Protein AF-A0A2K4W4Q4-F1 (afdb_monomer_lite)

Foldseek 3Di:
DKKWKWFQDPVGIDIDIGDPVCPVVSVCVNVVRVVVVGDMDIDDD

Secondary structure (DSSP, 8-state):
-EEEEEEEETTEEEEEEEEGGGHHHHHHHHHHHHTTT--EEEEE-

Organism: NCBI:txid663959

Sequence (45 aa):
MTFLVILHTAQGDVRTRYPRHKQAQAIAHWQGYAATGKKASLIID

Structure (mmCIF, N/CA/C/O backbone):
data_AF-A0A2K4W4Q4-F1
#
_entry.id   AF-A0A2K4W4Q4-F1
#
loop_
_atom_site.group_PDB
_atom_site.id
_atom_site.type_symbol
_atom_site.label_atom_id
_atom_site.label_alt_id
_atom_site.label_comp_id
_atom_site.label_asym_id
_atom_site.label_entity_id
_atom_site.label_seq_id
_atom_site.pdbx_PDB_ins_code
_atom_site.Cartn_x
_atom_site.Cartn_y
_atom_site.Cartn_z
_atom_site.occupancy
_atom_site.B_iso_or_equiv
_atom_site.auth_seq_id
_atom_site.auth_comp_id
_atom_site.auth_asym_id
_atom_site.auth_atom_id
_atom_site.pdbx_PDB_model_num
ATOM 1 N N . MET A 1 1 ? 10.005 -13.826 -5.653 1.00 84.44 1 MET A N 1
ATOM 2 C CA . MET A 1 1 ? 10.099 -12.362 -5.486 1.00 84.44 1 MET A CA 1
ATOM 3 C C . MET A 1 1 ? 8.863 -11.655 -6.024 1.00 84.44 1 MET A C 1
ATOM 5 O O . MET A 1 1 ? 8.815 -11.199 -7.166 1.00 84.44 1 MET A O 1
ATOM 9 N N . THR A 1 2 ? 7.854 -11.584 -5.173 1.00 93.19 2 THR A N 1
ATOM 10 C CA . THR A 1 2 ? 6.614 -10.831 -5.298 1.00 93.19 2 THR A CA 1
ATOM 11 C C . THR A 1 2 ? 6.460 -9.960 -4.055 1.00 93.19 2 THR A C 1
ATOM 13 O O . THR A 1 2 ? 7.042 -10.244 -3.009 1.00 93.19 2 THR A O 1
ATOM 16 N N . PHE A 1 3 ? 5.718 -8.865 -4.180 1.00 95.88 3 PHE A N 1
ATOM 17 C CA . PHE A 1 3 ? 5.440 -7.964 -3.066 1.00 95.88 3 PHE A CA 1
ATOM 18 C C . PHE A 1 3 ? 3.965 -8.065 -2.712 1.00 95.88 3 PHE A C 1
ATOM 20 O O . PHE A 1 3 ? 3.108 -7.921 -3.583 1.00 95.88 3 PHE A O 1
ATOM 27 N N . LEU A 1 4 ? 3.654 -8.292 -1.444 1.00 97.19 4 LEU A N 1
ATOM 28 C CA . LEU A 1 4 ? 2.290 -8.303 -0.937 1.00 97.19 4 LEU A CA 1
ATOM 29 C C . LEU A 1 4 ? 2.085 -7.084 -0.041 1.00 97.19 4 LEU A C 1
ATOM 31 O O . LEU A 1 4 ? 2.715 -6.961 1.005 1.00 97.19 4 LEU A O 1
ATOM 35 N N . VAL A 1 5 ? 1.181 -6.199 -0.452 1.00 96.88 5 VAL A N 1
ATOM 36 C CA . VAL A 1 5 ? 0.712 -5.075 0.361 1.00 96.88 5 VAL A CA 1
ATOM 37 C C . VAL A 1 5 ? -0.573 -5.497 1.058 1.00 96.88 5 VAL A C 1
ATOM 39 O O . VAL A 1 5 ? -1.518 -5.940 0.402 1.00 96.88 5 VAL A O 1
ATOM 42 N N . ILE A 1 6 ? -0.610 -5.355 2.377 1.00 97.50 6 ILE A N 1
ATOM 43 C CA . ILE A 1 6 ? -1.792 -5.587 3.205 1.00 97.50 6 ILE A CA 1
ATOM 44 C C . ILE A 1 6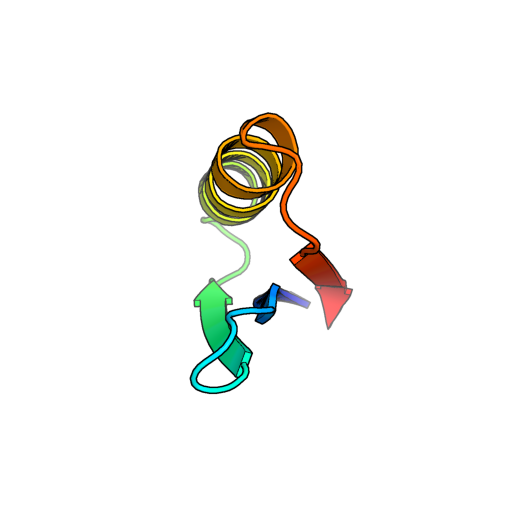 ? -2.188 -4.255 3.829 1.00 97.50 6 ILE A C 1
ATOM 46 O O . ILE A 1 6 ? -1.408 -3.666 4.573 1.00 97.50 6 ILE A O 1
ATOM 50 N N . LEU A 1 7 ? -3.390 -3.776 3.526 1.00 97.00 7 LEU A N 1
ATOM 51 C CA . LEU A 1 7 ? -3.967 -2.587 4.142 1.00 97.00 7 LEU A CA 1
ATOM 52 C C . LEU A 1 7 ? -4.969 -3.027 5.199 1.00 97.00 7 LEU A C 1
ATOM 54 O O . LEU A 1 7 ? -5.928 -3.728 4.876 1.00 97.00 7 LEU A O 1
ATOM 58 N N . HIS A 1 8 ? -4.777 -2.600 6.442 1.00 95.94 8 HIS A N 1
ATOM 59 C CA . HIS A 1 8 ? -5.723 -2.900 7.508 1.00 95.94 8 HIS A CA 1
ATOM 60 C C . HIS A 1 8 ? -6.819 -1.832 7.504 1.00 95.94 8 HIS A C 1
ATOM 62 O O . HIS A 1 8 ? -6.555 -0.642 7.724 1.00 95.94 8 HIS A O 1
ATOM 68 N N . THR A 1 9 ? -8.049 -2.241 7.205 1.00 92.81 9 THR A N 1
ATOM 69 C CA . THR A 1 9 ? -9.233 -1.375 7.246 1.00 92.81 9 THR A CA 1
ATOM 70 C C . THR A 1 9 ? -10.170 -1.838 8.361 1.00 92.81 9 THR A C 1
ATOM 72 O O . THR A 1 9 ? -10.100 -2.981 8.806 1.00 92.81 9 THR A O 1
ATOM 75 N N . ALA A 1 10 ? -11.100 -0.977 8.782 1.00 91.50 10 ALA A N 1
ATOM 76 C CA . ALA A 1 10 ? -12.138 -1.355 9.745 1.00 91.50 10 ALA A CA 1
ATOM 77 C C . ALA A 1 10 ? -13.076 -2.466 9.225 1.00 91.50 10 ALA A C 1
ATOM 79 O O . ALA A 1 10 ? -13.734 -3.133 10.015 1.00 91.50 10 ALA A O 1
ATOM 80 N N . GLN A 1 11 ? -13.136 -2.664 7.905 1.00 91.88 11 GLN A N 1
ATOM 81 C CA . GLN A 1 11 ? -13.980 -3.659 7.237 1.00 91.88 11 GLN A CA 1
ATOM 82 C C . GLN A 1 11 ? -13.230 -4.971 6.953 1.00 91.88 11 GLN A C 1
ATOM 84 O O . GLN A 1 11 ? -13.828 -5.922 6.457 1.00 91.88 11 GLN A O 1
ATOM 89 N N . GLY A 1 12 ? -11.928 -5.028 7.257 1.00 93.56 12 GLY A N 1
ATOM 90 C CA . GLY A 1 12 ? -11.061 -6.172 6.987 1.00 93.56 12 GLY A CA 1
ATOM 91 C C . GLY A 1 12 ? -9.785 -5.803 6.230 1.00 93.56 12 GLY A C 1
ATOM 92 O O . GLY A 1 12 ? -9.552 -4.652 5.850 1.00 93.56 12 GLY A O 1
ATOM 93 N N . ASP A 1 13 ? -8.935 -6.803 6.017 1.00 96.44 13 ASP A N 1
ATOM 94 C CA . ASP A 1 13 ? -7.644 -6.623 5.359 1.00 96.44 13 ASP A CA 1
ATOM 95 C C . ASP A 1 13 ? -7.775 -6.654 3.834 1.00 96.44 13 ASP A C 1
ATOM 97 O O . ASP A 1 13 ? -8.245 -7.636 3.255 1.00 96.44 13 ASP A O 1
ATOM 101 N N . VAL A 1 14 ? -7.265 -5.620 3.166 1.00 96.19 14 VAL A N 1
ATOM 102 C CA . VAL A 1 14 ? -7.152 -5.587 1.703 1.00 96.19 14 VAL A CA 1
ATOM 103 C C . VAL A 1 14 ? -5.760 -6.053 1.302 1.00 96.19 14 VAL A C 1
ATOM 105 O O . VAL A 1 14 ? -4.760 -5.440 1.669 1.00 96.19 14 VAL A O 1
ATOM 108 N N . ARG A 1 15 ? -5.687 -7.139 0.529 1.00 96.56 15 ARG A N 1
ATOM 109 C CA . ARG A 1 15 ? -4.431 -7.773 0.110 1.00 96.56 15 ARG A CA 1
ATOM 110 C C . ARG A 1 15 ? -4.195 -7.553 -1.378 1.00 96.56 15 ARG A C 1
ATOM 112 O O . ARG A 1 15 ? -4.976 -8.022 -2.199 1.00 96.56 15 ARG A O 1
ATOM 119 N N . THR A 1 16 ? -3.098 -6.891 -1.729 1.00 96.88 16 THR A N 1
ATOM 120 C CA . THR A 1 16 ? -2.720 -6.620 -3.124 1.00 96.88 16 THR A CA 1
ATOM 121 C C . THR A 1 16 ? -1.347 -7.207 -3.422 1.00 96.88 16 THR A C 1
ATOM 123 O O . THR A 1 16 ? -0.368 -6.854 -2.767 1.00 96.88 16 THR A O 1
ATOM 126 N N . ARG A 1 17 ? -1.261 -8.097 -4.417 1.00 96.75 17 ARG A N 1
ATOM 127 C CA . ARG A 1 17 ? 0.009 -8.680 -4.874 1.00 96.75 17 ARG A CA 1
ATOM 128 C C . ARG A 1 17 ? 0.576 -7.905 -6.057 1.00 96.75 17 ARG A C 1
ATOM 130 O O . ARG A 1 17 ? -0.141 -7.587 -7.001 1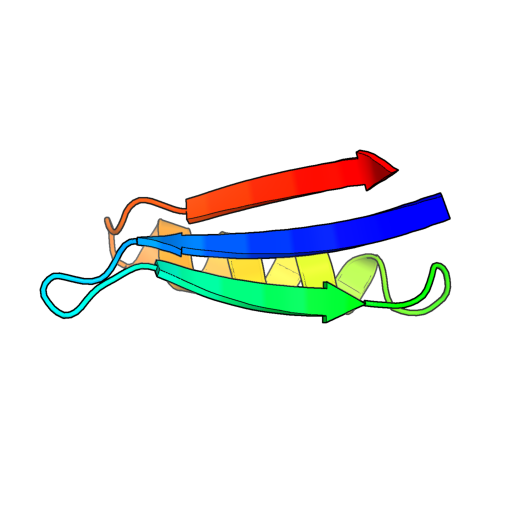.00 96.75 17 ARG A O 1
ATOM 137 N N . TYR A 1 18 ? 1.883 -7.690 -6.029 1.00 96.62 18 TYR A N 1
ATOM 138 C CA . TYR A 1 18 ? 2.651 -7.051 -7.085 1.00 96.62 18 TYR A CA 1
ATOM 139 C C . TYR A 1 18 ? 3.766 -7.981 -7.575 1.00 96.62 18 TYR A C 1
ATOM 141 O O . TYR A 1 18 ? 4.484 -8.575 -6.764 1.00 96.62 18 TYR A O 1
ATOM 149 N N . PRO A 1 19 ? 3.962 -8.095 -8.898 1.00 96.62 19 PRO A N 1
ATOM 150 C CA . PRO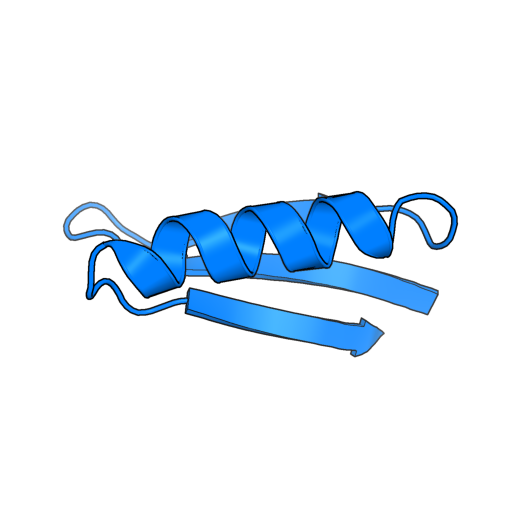 A 1 19 ? 5.124 -8.775 -9.455 1.00 96.62 19 PRO A CA 1
ATOM 151 C C . PRO A 1 19 ? 6.408 -7.980 -9.179 1.00 96.62 19 PRO A C 1
ATOM 153 O O . PRO A 1 19 ? 6.361 -6.770 -8.947 1.00 96.62 19 PRO A O 1
ATOM 156 N N . ARG A 1 20 ? 7.573 -8.639 -9.271 1.00 94.19 20 ARG A N 1
ATOM 157 C CA . ARG A 1 20 ? 8.891 -8.044 -8.971 1.00 94.19 20 ARG A CA 1
ATOM 158 C C . ARG A 1 20 ? 9.123 -6.679 -9.626 1.00 94.19 20 ARG A C 1
ATOM 160 O O . ARG A 1 20 ? 9.574 -5.747 -8.974 1.00 94.19 20 ARG A O 1
ATOM 167 N N . HIS A 1 21 ? 8.788 -6.555 -10.910 1.00 95.88 21 HIS A N 1
ATOM 168 C CA . HIS A 1 21 ? 9.007 -5.332 -11.690 1.00 95.88 21 HIS A CA 1
ATOM 169 C C . HIS A 1 21 ? 8.127 -4.150 -11.240 1.00 95.88 21 HIS A C 1
ATOM 171 O O . HIS A 1 21 ? 8.346 -3.025 -11.673 1.00 95.88 21 HIS A O 1
ATOM 177 N N . LYS A 1 22 ? 7.150 -4.384 -10.352 1.00 96.69 22 LYS A N 1
ATOM 178 C CA . LYS A 1 22 ? 6.280 -3.366 -9.746 1.00 96.69 22 LYS A CA 1
ATOM 179 C C . LYS A 1 22 ? 6.613 -3.091 -8.277 1.00 96.69 22 LYS A C 1
ATOM 181 O O . LYS A 1 22 ? 5.767 -2.574 -7.552 1.00 96.69 22 LYS A O 1
ATOM 186 N N . GLN A 1 23 ? 7.841 -3.378 -7.838 1.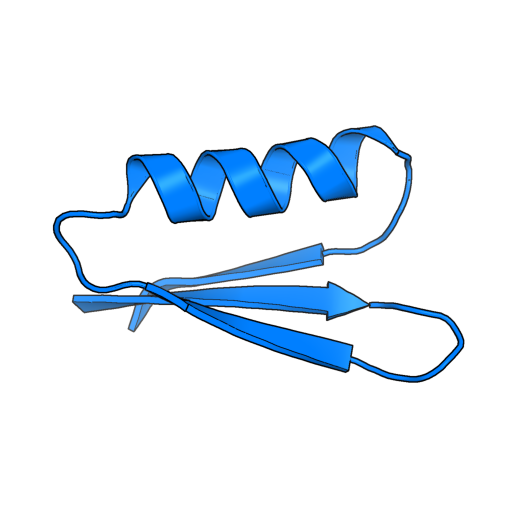00 95.62 23 GLN A N 1
ATOM 187 C CA . GLN A 1 23 ? 8.311 -3.071 -6.481 1.00 95.62 23 GLN A CA 1
ATOM 188 C C . GLN A 1 23 ? 8.020 -1.622 -6.066 1.00 95.62 23 GLN A C 1
ATOM 190 O O . GLN A 1 23 ? 7.456 -1.388 -5.001 1.00 95.62 23 GLN A O 1
ATOM 195 N N . ALA A 1 24 ? 8.361 -0.651 -6.918 1.00 96.81 24 ALA A N 1
ATOM 196 C CA . ALA A 1 24 ? 8.131 0.764 -6.631 1.00 96.81 24 ALA A CA 1
ATOM 197 C C . ALA A 1 24 ? 6.638 1.075 -6.422 1.00 96.81 24 ALA A C 1
ATOM 199 O O . ALA A 1 24 ? 6.286 1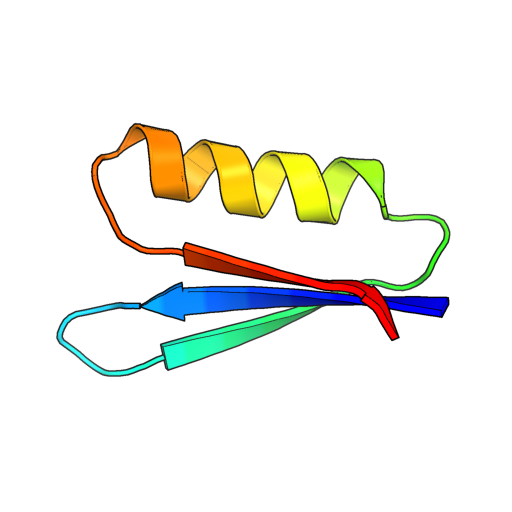.836 -5.527 1.00 96.81 24 ALA A O 1
ATOM 200 N N . GLN A 1 25 ? 5.754 0.429 -7.191 1.00 97.25 25 GLN A N 1
ATOM 201 C CA . GLN A 1 25 ? 4.308 0.583 -7.042 1.00 97.25 25 GLN A CA 1
ATOM 202 C C . GLN A 1 25 ? 3.802 -0.025 -5.727 1.00 97.25 25 GLN A C 1
ATOM 204 O O . GLN A 1 25 ? 2.958 0.577 -5.068 1.00 97.25 25 GLN A O 1
ATOM 209 N N . ALA A 1 26 ? 4.329 -1.185 -5.322 1.00 96.88 26 ALA A N 1
ATOM 210 C CA . ALA A 1 26 ? 3.991 -1.809 -4.044 1.00 96.88 26 ALA A CA 1
ATOM 211 C C . ALA A 1 26 ? 4.396 -0.920 -2.857 1.00 96.88 26 ALA A C 1
ATOM 213 O O . ALA A 1 26 ? 3.599 -0.702 -1.945 1.00 96.88 26 ALA A O 1
ATOM 214 N N . ILE A 1 27 ? 5.610 -0.359 -2.903 1.00 96.62 27 ILE A N 1
ATOM 215 C CA . ILE A 1 27 ? 6.117 0.564 -1.880 1.00 96.62 27 ILE A CA 1
ATOM 216 C C . ILE A 1 27 ? 5.272 1.839 -1.845 1.00 96.62 27 ILE A C 1
ATOM 218 O O . ILE A 1 27 ? 4.824 2.225 -0.770 1.00 96.62 27 ILE A O 1
ATOM 222 N N . ALA A 1 28 ? 4.996 2.454 -2.999 1.00 97.69 28 ALA A N 1
ATOM 223 C CA . ALA A 1 28 ? 4.191 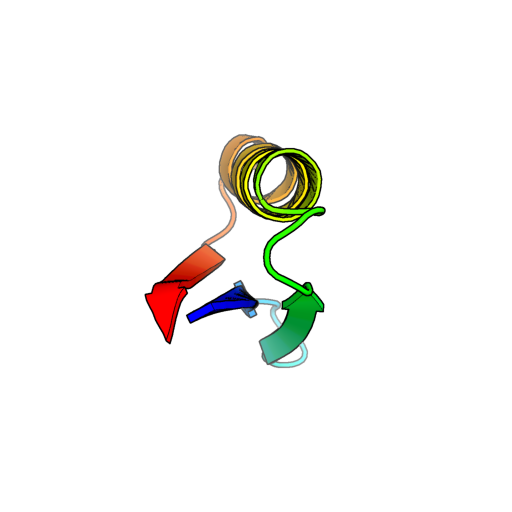3.672 -3.074 1.00 97.69 28 ALA A CA 1
ATOM 224 C C . ALA A 1 28 ? 2.763 3.453 -2.548 1.00 97.69 28 ALA A C 1
ATOM 226 O O . ALA A 1 28 ? 2.232 4.301 -1.835 1.00 97.69 28 ALA A O 1
ATOM 227 N N . HIS A 1 29 ? 2.152 2.303 -2.845 1.00 96.69 29 HIS A N 1
ATOM 228 C CA . HIS A 1 29 ? 0.825 1.962 -2.334 1.00 96.69 29 HIS A CA 1
ATOM 229 C C . HIS A 1 29 ? 0.827 1.793 -0.809 1.00 96.69 29 HIS A C 1
ATOM 231 O O . HIS A 1 29 ? -0.017 2.368 -0.120 1.00 96.69 29 HIS A O 1
ATOM 237 N N . TRP A 1 30 ? 1.802 1.050 -0.278 1.00 97.38 30 TRP A N 1
ATOM 238 C CA . TRP A 1 30 ? 1.973 0.880 1.163 1.00 97.38 30 TRP A CA 1
ATOM 239 C C . TRP A 1 30 ? 2.228 2.223 1.869 1.00 97.38 30 TRP A C 1
ATOM 241 O O . TRP A 1 30 ? 1.541 2.538 2.841 1.00 97.38 30 TRP A O 1
ATOM 251 N N . GLN A 1 31 ? 3.144 3.046 1.349 1.00 97.12 31 GLN A N 1
ATOM 252 C CA . GLN A 1 31 ? 3.461 4.369 1.896 1.00 97.12 31 GLN A CA 1
ATOM 253 C C . GLN A 1 31 ? 2.265 5.316 1.843 1.00 97.12 31 GLN A C 1
ATOM 255 O O . GLN A 1 31 ? 1.987 5.988 2.831 1.00 97.12 31 GLN A O 1
ATOM 260 N N . GLY A 1 32 ? 1.538 5.354 0.723 1.00 97.00 32 GLY A N 1
ATOM 261 C CA . GLY A 1 32 ? 0.372 6.219 0.563 1.00 97.00 32 GLY A CA 1
ATOM 262 C C . GLY A 1 32 ? -0.707 5.916 1.597 1.00 97.00 32 GLY A C 1
ATOM 263 O O . GLY A 1 32 ? -1.289 6.832 2.171 1.00 97.00 32 GLY A O 1
ATOM 264 N N . TYR A 1 33 ? -0.924 4.637 1.908 1.00 95.69 33 TYR A N 1
ATOM 265 C CA . TYR A 1 33 ? -1.870 4.255 2.951 1.00 95.69 33 TYR A CA 1
ATOM 266 C C . TYR A 1 33 ? -1.328 4.535 4.360 1.00 95.69 33 TYR A C 1
ATOM 268 O O . TYR A 1 33 ? -2.053 5.087 5.190 1.00 95.69 33 TYR A O 1
ATOM 276 N N . ALA A 1 34 ? -0.051 4.238 4.619 1.00 94.06 34 ALA A N 1
ATOM 277 C CA . ALA A 1 34 ? 0.595 4.516 5.903 1.00 94.06 34 ALA A CA 1
ATOM 278 C C . ALA A 1 34 ? 0.632 6.019 6.237 1.00 94.06 34 ALA A C 1
ATOM 280 O O . ALA A 1 34 ? 0.419 6.403 7.386 1.00 94.06 34 ALA A O 1
ATOM 281 N N . ALA A 1 35 ? 0.812 6.881 5.232 1.00 96.19 35 ALA A N 1
ATOM 282 C CA . ALA A 1 35 ? 0.799 8.336 5.379 1.00 96.19 35 ALA A CA 1
ATOM 283 C C . ALA A 1 35 ? -0.557 8.882 5.860 1.00 96.19 35 ALA A C 1
ATOM 285 O O . ALA A 1 35 ? -0.610 9.953 6.457 1.00 96.19 35 ALA A O 1
ATOM 286 N N . THR A 1 36 ? -1.651 8.134 5.673 1.00 94.44 36 THR A N 1
ATOM 287 C CA . THR A 1 36 ? -2.969 8.490 6.232 1.00 94.44 36 THR A CA 1
ATOM 288 C C . THR A 1 36 ? -3.114 8.151 7.722 1.00 94.44 36 THR A C 1
ATOM 290 O O . THR A 1 36 ? -4.203 8.278 8.276 1.00 94.44 36 THR A O 1
ATOM 293 N N . GLY A 1 37 ? -2.044 7.676 8.370 1.00 92.38 37 GLY A N 1
ATOM 294 C CA . GLY A 1 37 ? -2.052 7.204 9.758 1.00 92.38 37 GLY A CA 1
ATOM 295 C C . GLY A 1 37 ? -2.647 5.804 9.928 1.00 92.38 37 GLY A C 1
ATOM 296 O O . GLY A 1 37 ? -2.839 5.341 11.051 1.00 92.38 37 GLY A O 1
ATOM 297 N N . LYS A 1 38 ? -2.955 5.113 8.825 1.00 94.38 38 LYS A N 1
ATOM 298 C CA . LYS A 1 38 ? -3.550 3.775 8.845 1.00 94.38 38 LYS A CA 1
ATOM 299 C C . LYS A 1 38 ? -2.477 2.697 8.801 1.00 94.38 38 LYS A C 1
ATOM 301 O O . LYS A 1 38 ? -1.432 2.843 8.173 1.00 94.38 38 LYS A O 1
ATOM 306 N N . LYS A 1 39 ? -2.757 1.568 9.447 1.00 95.38 39 LYS A N 1
ATOM 307 C CA . LYS A 1 39 ? -1.826 0.442 9.501 1.00 95.38 39 LYS A CA 1
ATOM 308 C C . LYS A 1 39 ? -1.778 -0.274 8.146 1.00 95.38 39 LYS A C 1
ATOM 310 O O . LYS A 1 39 ? -2.814 -0.659 7.605 1.00 95.38 39 LYS A O 1
ATOM 315 N N . ALA A 1 40 ? -0.574 -0.516 7.640 1.00 96.69 40 ALA A N 1
ATOM 316 C CA . ALA A 1 40 ? -0.334 -1.363 6.476 1.00 96.69 40 ALA A CA 1
ATOM 317 C C . ALA A 1 40 ? 0.958 -2.171 6.632 1.00 96.69 40 ALA A C 1
ATOM 319 O O . ALA A 1 40 ? 1.911 -1.722 7.274 1.00 96.69 40 ALA A O 1
ATOM 320 N N . SER A 1 41 ? 1.008 -3.340 6.001 1.00 96.62 41 SER A N 1
ATOM 321 C CA . SER A 1 41 ? 2.176 -4.222 5.958 1.00 96.62 41 SER A CA 1
ATOM 322 C C . SER A 1 41 ? 2.626 -4.455 4.520 1.00 96.62 41 SER A C 1
ATOM 324 O O . SER A 1 41 ? 1.802 -4.587 3.617 1.00 96.62 41 SER A O 1
ATOM 326 N N . LEU A 1 42 ? 3.940 -4.526 4.316 1.00 96.00 42 LEU A N 1
ATOM 327 C CA . LEU A 1 42 ? 4.571 -4.898 3.053 1.00 96.00 42 LEU A CA 1
ATOM 328 C C . LEU A 1 42 ? 5.397 -6.166 3.290 1.00 96.00 42 LEU A C 1
ATOM 330 O O . LEU A 1 42 ? 6.316 -6.154 4.104 1.00 96.00 42 LEU A O 1
ATOM 334 N N . ILE A 1 43 ? 5.060 -7.249 2.593 1.00 96.06 43 ILE A N 1
ATOM 335 C CA . ILE A 1 43 ? 5.748 -8.544 2.670 1.00 96.06 43 ILE A CA 1
ATOM 336 C C . ILE A 1 43 ? 6.459 -8.797 1.340 1.00 96.06 43 ILE A C 1
ATOM 338 O O . ILE A 1 43 ? 5.907 -8.514 0.274 1.00 96.06 43 ILE A O 1
ATOM 342 N N . ILE A 1 44 ? 7.680 -9.321 1.413 1.00 93.62 44 ILE A N 1
ATOM 343 C CA . ILE A 1 44 ? 8.511 -9.678 0.262 1.00 93.62 44 ILE A CA 1
ATOM 344 C C . ILE A 1 44 ? 8.667 -11.200 0.274 1.00 93.62 44 ILE A C 1
ATOM 346 O O . ILE A 1 44 ? 9.190 -11.737 1.247 1.00 93.62 44 ILE A O 1
ATOM 350 N N . ASP A 1 45 ? 8.193 -11.859 -0.783 1.00 85.81 45 ASP A N 1
ATOM 351 C CA . ASP A 1 45 ? 8.184 -13.324 -0.958 1.00 85.81 45 ASP A CA 1
ATOM 352 C C . ASP A 1 45 ? 8.977 -13.745 -2.202 1.00 85.81 45 ASP A C 1
ATOM 354 O O . ASP A 1 45 ? 8.611 -13.318 -3.321 1.00 85.81 45 ASP A O 1
#

Radius of gyration: 10.03 Å; chains: 1; bounding box: 24×22×21 Å

pLDDT: mean 95.27, std 2.69, range [84.44, 97.69]